Protein AF-A0A2E7TLM4-F1 (afdb_monomer_lite)

Secondary structure (DSSP, 8-state):
---TT---TTS-HHHHHHHHHHHHHHT-BTTTTBPP-HHHHHHHHHHHHHHHHHHHHHHHHHHH-

Sequence (65 aa):
MSDSNKENIFNSPMQLRKWAVELIDNLGSPVTQTGPNTEQVDKLLSTFVNDYNIQFEMQTKREEE

Radius of gyration: 14.89 Å; chains: 1; bounding box: 39×21×43 Å

pLDDT: mean 87.25, std 15.14, range [35.09, 97.12]

Structure (mmCIF, N/CA/C/O backbone):
data_AF-A0A2E7TLM4-F1
#
_entry.id   AF-A0A2E7TLM4-F1
#
loop_
_atom_site.group_PDB
_atom_site.id
_atom_site.type_symbol
_atom_site.label_atom_id
_atom_site.label_alt_id
_atom_site.label_comp_id
_atom_site.label_asym_id
_atom_site.label_entity_id
_atom_site.label_seq_id
_atom_site.pdbx_PDB_ins_code
_atom_site.Cartn_x
_atom_site.Cartn_y
_atom_site.Cartn_z
_atom_site.occupancy
_atom_site.B_iso_or_equiv
_atom_site.auth_seq_id
_atom_site.auth_comp_id
_atom_site.auth_asym_id
_atom_site.auth_atom_id
_atom_site.pdbx_PDB_model_num
ATOM 1 N N . MET A 1 1 ? 20.834 3.974 5.466 1.00 35.09 1 MET A N 1
ATOM 2 C CA . MET A 1 1 ? 20.452 2.565 5.677 1.00 35.09 1 MET A CA 1
ATOM 3 C C . MET A 1 1 ? 19.565 2.199 4.512 1.00 35.09 1 MET A C 1
ATOM 5 O O . MET A 1 1 ? 18.600 2.905 4.274 1.00 35.09 1 MET A O 1
ATOM 9 N N . SER A 1 2 ? 19.980 1.240 3.699 1.00 35.16 2 SER A N 1
ATOM 10 C CA . SER A 1 2 ? 19.229 0.808 2.526 1.00 35.16 2 SER A CA 1
ATOM 11 C C . SER A 1 2 ? 18.017 -0.002 2.988 1.00 35.16 2 SER A C 1
ATOM 13 O O . SER A 1 2 ? 18.189 -1.084 3.547 1.00 35.16 2 SER A O 1
ATOM 15 N N . ASP A 1 3 ? 16.809 0.529 2.777 1.00 42.97 3 ASP A N 1
ATOM 16 C CA . ASP A 1 3 ? 15.510 -0.124 3.022 1.00 42.97 3 ASP A CA 1
ATOM 17 C C . ASP A 1 3 ? 15.262 -1.299 2.049 1.00 42.97 3 ASP A C 1
ATOM 19 O O . ASP A 1 3 ? 14.184 -1.471 1.488 1.00 42.97 3 ASP A O 1
ATOM 23 N N . SER A 1 4 ? 16.273 -2.140 1.822 1.00 42.91 4 SER A N 1
ATOM 24 C CA . SER A 1 4 ? 16.275 -3.241 0.850 1.00 42.91 4 SER A CA 1
ATOM 25 C C . SER A 1 4 ? 15.397 -4.434 1.247 1.00 42.91 4 SER A C 1
ATOM 27 O O . SER A 1 4 ? 15.502 -5.484 0.627 1.00 42.91 4 SER A O 1
ATOM 29 N N . ASN A 1 5 ? 14.552 -4.295 2.272 1.00 50.53 5 ASN A N 1
ATOM 30 C CA . ASN A 1 5 ? 13.696 -5.368 2.783 1.00 50.53 5 ASN A CA 1
ATOM 31 C C . ASN A 1 5 ? 12.211 -4.989 2.886 1.00 50.53 5 ASN A C 1
ATOM 33 O O . ASN A 1 5 ? 11.427 -5.754 3.448 1.00 50.53 5 ASN A O 1
ATOM 37 N N . LYS A 1 6 ? 11.796 -3.827 2.362 1.00 63.38 6 LYS A N 1
ATOM 38 C CA . LYS A 1 6 ? 10.367 -3.535 2.209 1.00 63.38 6 LYS A CA 1
ATOM 39 C C . LYS A 1 6 ? 9.858 -4.259 0.962 1.00 63.38 6 LYS A C 1
ATOM 41 O O . LYS A 1 6 ? 10.156 -3.862 -0.160 1.00 63.38 6 LYS A O 1
ATOM 46 N N . GLU A 1 7 ? 9.143 -5.362 1.166 1.00 82.00 7 GLU A N 1
ATOM 47 C CA . GLU A 1 7 ? 8.455 -6.066 0.083 1.00 82.00 7 GLU A CA 1
ATOM 48 C C . GLU A 1 7 ? 7.401 -5.150 -0.552 1.00 82.00 7 GLU A C 1
ATOM 50 O O . GLU A 1 7 ? 6.503 -4.671 0.139 1.00 82.00 7 GLU A O 1
ATOM 55 N N . ASN A 1 8 ? 7.513 -4.926 -1.864 1.00 91.00 8 ASN A N 1
ATOM 56 C CA . ASN A 1 8 ? 6.562 -4.127 -2.633 1.00 91.00 8 ASN A CA 1
ATOM 57 C C . ASN A 1 8 ? 5.174 -4.790 -2.617 1.00 91.00 8 ASN A C 1
ATOM 59 O O . ASN A 1 8 ? 5.049 -5.983 -2.918 1.00 91.00 8 ASN A O 1
ATOM 63 N N . ILE A 1 9 ? 4.129 -4.024 -2.296 1.00 95.69 9 ILE A N 1
ATOM 64 C CA . ILE A 1 9 ? 2.775 -4.565 -2.092 1.00 95.69 9 ILE A CA 1
ATOM 65 C C . ILE A 1 9 ? 2.152 -5.179 -3.354 1.00 95.69 9 ILE A C 1
ATOM 67 O O . ILE A 1 9 ? 1.225 -5.981 -3.252 1.00 95.69 9 ILE A O 1
ATOM 71 N N . PHE A 1 10 ? 2.659 -4.835 -4.537 1.00 94.00 10 PHE A N 1
ATOM 72 C CA . PHE A 1 10 ? 2.183 -5.337 -5.826 1.00 94.00 10 PHE A CA 1
ATOM 73 C C . PHE A 1 10 ? 2.957 -6.564 -6.325 1.00 94.00 10 PHE A C 1
ATOM 75 O O . PHE A 1 10 ? 2.613 -7.107 -7.374 1.00 94.00 10 PHE A O 1
ATOM 82 N N . ASN A 1 11 ? 3.969 -7.043 -5.592 1.00 90.94 11 ASN A N 1
ATOM 83 C CA . ASN A 1 11 ? 4.714 -8.247 -5.978 1.00 90.94 11 ASN A CA 1
ATOM 84 C C . ASN A 1 11 ? 3.850 -9.522 -5.918 1.00 90.94 11 ASN A C 1
ATOM 86 O O . ASN A 1 11 ? 4.121 -10.482 -6.639 1.00 90.94 11 ASN A O 1
ATOM 90 N N . SER A 1 12 ? 2.812 -9.558 -5.074 1.00 94.31 12 SER A N 1
ATOM 91 C CA . SER A 1 12 ? 1.866 -10.674 -5.005 1.00 94.31 12 SER A CA 1
ATOM 92 C C . SER A 1 12 ? 0.477 -10.240 -4.518 1.00 94.31 12 SER A C 1
ATOM 94 O O . SER A 1 12 ? 0.361 -9.327 -3.696 1.00 94.31 12 SER A O 1
ATOM 96 N N . PRO A 1 13 ? -0.598 -10.955 -4.912 1.00 95.12 13 PRO A N 1
ATOM 97 C CA . PRO A 1 13 ? -1.942 -10.696 -4.390 1.00 95.12 13 PRO A CA 1
ATOM 98 C C . PRO A 1 13 ? -2.037 -10.788 -2.859 1.00 95.12 13 PRO A C 1
ATOM 100 O O . PRO A 1 13 ? -2.850 -10.104 -2.239 1.00 95.12 13 PRO A O 1
ATOM 103 N N . MET A 1 14 ? -1.209 -11.632 -2.234 1.00 95.44 14 MET A N 1
ATOM 104 C CA . MET A 1 14 ? -1.200 -11.812 -0.782 1.00 95.44 14 MET A CA 1
ATOM 105 C C . MET A 1 14 ? -0.666 -10.572 -0.052 1.00 95.44 14 MET A C 1
ATOM 107 O O . MET A 1 14 ? -1.221 -10.197 0.980 1.00 95.44 14 MET A O 1
ATOM 111 N N . GLN A 1 15 ? 0.358 -9.911 -0.597 1.00 94.06 15 GLN A N 1
ATOM 112 C CA . GLN A 1 15 ? 0.908 -8.675 -0.030 1.00 94.06 15 GLN A CA 1
ATOM 113 C C . GLN A 1 15 ? -0.077 -7.513 -0.160 1.00 94.06 15 GLN A C 1
ATOM 115 O O . GLN A 1 15 ? -0.334 -6.829 0.830 1.00 94.06 15 GLN A O 1
ATOM 120 N N . LEU A 1 16 ? -0.715 -7.358 -1.325 1.00 95.31 16 LEU A N 1
ATOM 121 C CA . LEU A 1 16 ? -1.754 -6.344 -1.515 1.00 95.31 16 LEU A CA 1
ATOM 122 C C . LEU A 1 16 ? -2.936 -6.566 -0.564 1.00 95.31 16 LEU A C 1
ATOM 124 O O . LEU A 1 16 ? -3.453 -5.619 0.027 1.00 95.31 16 LEU A O 1
ATOM 128 N N . ARG A 1 17 ? -3.339 -7.828 -0.362 1.00 96.50 17 ARG A N 1
ATOM 129 C CA . ARG A 1 17 ? -4.382 -8.175 0.610 1.00 96.50 17 ARG A CA 1
ATOM 130 C C . ARG A 1 17 ? -3.976 -7.804 2.034 1.00 96.50 17 ARG A C 1
ATOM 132 O O . ARG A 1 17 ? -4.805 -7.263 2.760 1.00 96.50 17 ARG A O 1
ATOM 139 N N . LYS A 1 18 ? -2.737 -8.095 2.441 1.00 95.81 18 LYS A N 1
ATOM 140 C CA . LYS A 1 18 ? -2.231 -7.737 3.772 1.00 95.81 18 LYS A CA 1
ATOM 141 C C . LYS A 1 18 ? -2.267 -6.221 3.982 1.00 95.81 18 LYS A C 1
ATOM 143 O O . LYS A 1 18 ? -2.825 -5.772 4.976 1.00 95.81 18 LYS A O 1
ATOM 148 N N . TRP A 1 19 ? -1.771 -5.454 3.011 1.00 96.31 19 TRP A N 1
ATOM 149 C CA . TRP A 1 19 ? -1.845 -3.991 3.028 1.00 96.31 19 TRP A CA 1
ATOM 150 C C . TRP A 1 19 ? -3.291 -3.485 3.149 1.00 96.31 19 TRP A C 1
ATOM 152 O O . TRP A 1 19 ? -3.572 -2.608 3.961 1.00 96.31 19 TRP A O 1
ATOM 162 N N . ALA A 1 20 ? -4.230 -4.066 2.393 1.00 96.62 20 ALA A N 1
ATOM 163 C CA . ALA A 1 20 ? -5.631 -3.646 2.419 1.00 96.62 20 ALA A CA 1
ATOM 164 C C . ALA A 1 20 ? -6.297 -3.907 3.779 1.00 96.62 20 ALA A C 1
ATOM 166 O O . ALA A 1 20 ? -7.067 -3.074 4.253 1.00 96.62 20 ALA A O 1
ATOM 167 N N . VAL A 1 21 ? -5.990 -5.041 4.417 1.00 95.75 21 VAL A N 1
ATOM 168 C CA . VAL A 1 21 ? -6.470 -5.347 5.774 1.00 95.75 21 VAL A CA 1
ATOM 169 C C . VAL A 1 21 ? -5.908 -4.342 6.778 1.00 95.75 21 VAL A C 1
ATOM 171 O O . VAL A 1 21 ? -6.676 -3.758 7.535 1.00 95.75 21 VAL A O 1
ATOM 174 N N . GLU A 1 22 ? -4.602 -4.065 6.727 1.00 95.38 22 GLU A N 1
ATOM 175 C CA . GLU A 1 22 ? -3.972 -3.070 7.603 1.00 95.38 22 GLU A CA 1
ATOM 176 C C . GLU A 1 22 ? -4.581 -1.672 7.415 1.00 95.38 22 GLU A C 1
ATOM 178 O O . GLU A 1 22 ? -4.793 -0.955 8.393 1.00 95.38 22 GLU A O 1
ATOM 183 N N . LEU A 1 23 ? -4.909 -1.278 6.181 1.00 95.81 23 LEU A N 1
ATOM 184 C CA . LEU A 1 23 ? -5.587 -0.010 5.916 1.00 95.81 23 LEU A CA 1
ATOM 185 C C . LEU A 1 23 ? -6.971 0.035 6.570 1.00 95.81 23 LEU A C 1
ATOM 187 O O . LEU A 1 23 ? -7.285 1.012 7.247 1.00 95.81 23 LEU A O 1
ATOM 191 N N . ILE A 1 24 ? -7.780 -1.012 6.391 1.00 93.50 24 ILE A N 1
ATOM 192 C CA . ILE A 1 24 ? -9.125 -1.098 6.979 1.00 93.50 24 ILE A CA 1
ATOM 193 C C . ILE A 1 24 ? -9.051 -1.014 8.506 1.00 93.50 24 ILE A C 1
ATOM 195 O O . ILE A 1 24 ? -9.804 -0.248 9.104 1.00 93.50 24 ILE A O 1
ATOM 199 N N . ASP A 1 25 ? -8.111 -1.726 9.127 1.00 92.56 25 ASP A N 1
ATOM 200 C CA . ASP A 1 25 ? -7.923 -1.692 10.579 1.00 92.56 25 ASP A CA 1
ATOM 201 C C . ASP A 1 25 ? -7.559 -0.280 11.075 1.00 92.56 25 ASP A C 1
ATOM 203 O O . ASP A 1 25 ? -8.061 0.175 12.106 1.00 92.56 25 ASP A O 1
ATOM 207 N N . ASN A 1 26 ? -6.728 0.451 10.323 1.00 95.00 26 ASN A N 1
ATOM 208 C CA . ASN A 1 26 ? -6.319 1.814 10.675 1.00 95.00 26 ASN A CA 1
ATOM 209 C C . ASN A 1 26 ? -7.384 2.880 10.375 1.00 95.00 26 ASN A C 1
ATOM 211 O O . ASN A 1 26 ? -7.301 3.972 10.935 1.00 95.00 26 ASN A O 1
ATOM 215 N N . LEU A 1 27 ? -8.403 2.596 9.559 1.00 94.25 27 LEU A N 1
ATOM 216 C CA . LEU A 1 27 ? -9.559 3.491 9.391 1.00 94.25 27 LEU A CA 1
ATOM 217 C C . LEU A 1 27 ? -10.478 3.499 10.624 1.00 94.25 27 LEU A C 1
ATOM 219 O O . LEU A 1 27 ? -11.351 4.362 10.739 1.00 94.25 27 LEU A O 1
ATOM 223 N N . GLY A 1 28 ? -10.242 2.585 11.565 1.00 89.06 28 GLY A N 1
ATOM 224 C CA . GLY A 1 28 ? -11.062 2.419 12.751 1.00 89.06 28 GLY A CA 1
ATOM 225 C C . GLY A 1 28 ? -12.358 1.674 12.445 1.00 89.06 28 GLY A C 1
ATOM 226 O O . GLY A 1 28 ? -12.617 1.230 11.326 1.00 89.06 28 GLY A O 1
ATOM 227 N N . SER A 1 29 ? -13.187 1.503 13.470 1.00 85.69 29 SER A N 1
ATOM 228 C CA . SER A 1 29 ? -14.455 0.795 13.334 1.00 85.69 29 SER A CA 1
ATOM 229 C C . SER A 1 29 ? -15.551 1.471 14.151 1.00 85.69 29 SER A C 1
ATOM 231 O O . SER A 1 29 ? -15.377 1.698 15.354 1.00 85.69 29 SER A O 1
ATOM 233 N N . PRO A 1 30 ? -16.728 1.720 13.543 1.00 80.25 30 PRO A N 1
ATOM 234 C CA . PRO A 1 30 ? -17.903 2.182 14.274 1.00 80.25 30 PRO A CA 1
ATOM 235 C C . PRO A 1 30 ? -18.333 1.206 15.376 1.00 80.25 30 PRO A C 1
ATOM 237 O O . PRO A 1 30 ? -18.889 1.629 16.386 1.00 80.25 30 PRO A O 1
ATOM 240 N N . VAL A 1 31 ? -18.061 -0.095 15.200 1.00 85.00 31 VAL A N 1
ATOM 241 C CA . VAL A 1 31 ? -18.452 -1.156 16.143 1.00 85.00 31 VAL A CA 1
ATOM 242 C C . VAL A 1 31 ? -17.643 -1.074 17.436 1.00 85.00 31 VAL A C 1
ATOM 244 O O . VAL A 1 31 ? -18.196 -1.252 18.517 1.00 85.00 31 VAL A O 1
ATOM 247 N N . THR A 1 32 ? -16.347 -0.772 17.342 1.00 82.44 32 THR A N 1
ATOM 248 C CA . THR A 1 32 ? -15.450 -0.630 18.501 1.00 82.44 32 THR A CA 1
ATOM 249 C C . THR A 1 32 ? -15.274 0.820 18.951 1.00 82.44 32 TH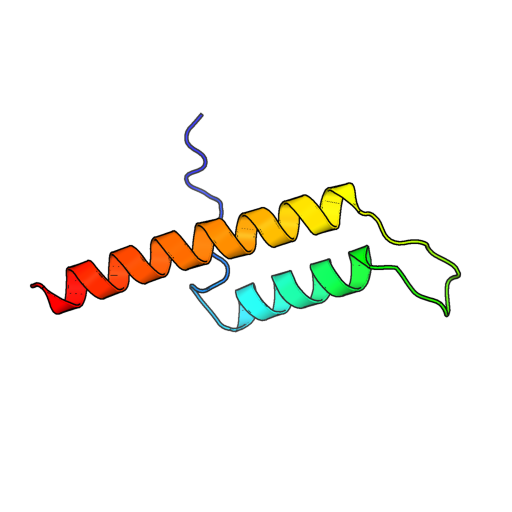R A C 1
ATOM 251 O O . THR A 1 32 ? -14.477 1.074 19.847 1.00 82.44 32 THR A O 1
ATOM 254 N N . GLN A 1 33 ? -15.998 1.768 18.337 1.00 80.56 33 GLN A N 1
ATOM 255 C CA . GLN A 1 33 ? -15.874 3.216 18.567 1.00 80.56 33 GLN A CA 1
ATOM 256 C C . GLN A 1 33 ? -14.427 3.730 18.460 1.00 80.56 33 GLN A C 1
ATOM 258 O O . GLN A 1 33 ? -14.036 4.685 19.130 1.00 80.56 33 GLN A O 1
ATOM 263 N N . THR A 1 34 ? -13.618 3.096 17.611 1.00 86.50 34 THR A N 1
ATOM 264 C CA . THR A 1 34 ? -12.240 3.516 17.358 1.00 86.50 34 THR A CA 1
ATOM 265 C C . THR A 1 34 ? -12.217 4.492 16.191 1.00 86.50 34 THR A C 1
ATOM 267 O O . THR A 1 34 ? -12.733 4.198 15.113 1.00 86.50 34 THR A O 1
ATOM 270 N N . GLY A 1 35 ? -11.635 5.670 16.419 1.00 88.38 35 GLY A N 1
ATOM 271 C CA . GLY A 1 35 ? -11.382 6.645 15.363 1.00 88.38 35 GLY A CA 1
ATOM 272 C C . GLY A 1 35 ? -10.221 6.220 14.454 1.00 88.38 35 GLY A C 1
ATOM 273 O O . GLY A 1 35 ? -9.400 5.394 14.862 1.00 88.38 35 GLY A O 1
ATOM 274 N N . PRO A 1 36 ? -10.135 6.782 13.239 1.00 92.19 36 PRO A N 1
ATOM 275 C CA . PRO A 1 36 ? -9.057 6.484 12.307 1.00 92.19 36 PRO A CA 1
ATOM 276 C C . PRO A 1 36 ? -7.694 6.923 12.853 1.00 92.19 36 PRO A C 1
ATOM 278 O O . PRO A 1 36 ? -7.543 8.022 13.390 1.00 92.19 36 PRO A O 1
ATOM 281 N N . ASN A 1 37 ? -6.680 6.086 12.644 1.00 94.88 37 ASN A N 1
ATOM 282 C CA . ASN A 1 37 ? -5.278 6.430 12.839 1.00 94.88 37 ASN A CA 1
ATOM 283 C C . ASN A 1 37 ? -4.733 7.084 11.561 1.00 94.88 37 ASN A C 1
ATOM 285 O O . ASN A 1 37 ? -4.124 6.428 10.712 1.00 94.88 37 ASN A O 1
ATOM 289 N N . THR A 1 38 ? -4.984 8.385 11.413 1.00 93.88 38 THR A N 1
ATOM 290 C CA . THR A 1 38 ? -4.682 9.138 10.185 1.00 93.88 38 THR A CA 1
ATOM 291 C C . THR A 1 38 ? -3.203 9.103 9.809 1.00 93.88 38 THR A C 1
ATOM 2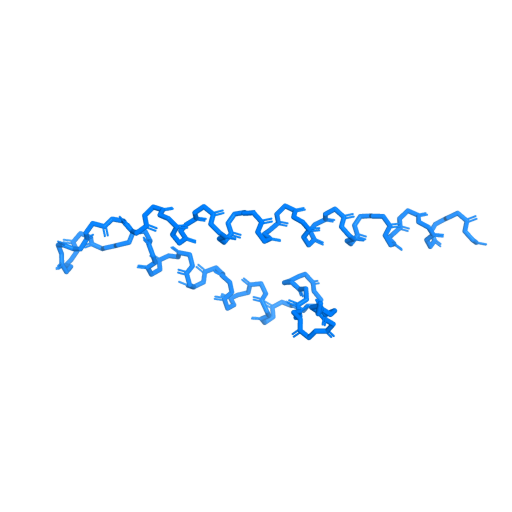93 O O . THR A 1 38 ? -2.885 8.930 8.639 1.00 93.88 38 THR 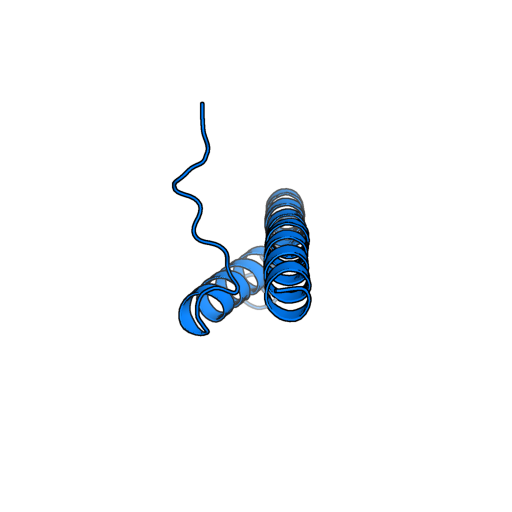A O 1
ATOM 296 N N . GLU A 1 39 ? -2.293 9.166 10.787 1.00 95.94 39 GLU A N 1
ATOM 297 C CA . GLU A 1 39 ? -0.847 9.097 10.531 1.00 95.94 39 GLU A CA 1
ATOM 298 C C . GLU A 1 39 ? -0.458 7.779 9.844 1.00 95.94 39 GLU A C 1
ATOM 300 O O . GLU A 1 39 ? 0.374 7.743 8.935 1.00 95.94 39 GLU A O 1
ATOM 305 N N . GLN A 1 40 ? -1.076 6.678 10.266 1.00 95.81 40 GLN A N 1
ATOM 306 C CA . GLN A 1 40 ? -0.769 5.362 9.728 1.00 95.81 40 GLN A CA 1
ATOM 307 C C . GLN A 1 40 ? -1.446 5.109 8.384 1.00 95.81 40 GLN A C 1
ATOM 309 O O . GLN A 1 40 ? -0.835 4.502 7.503 1.00 95.81 40 GLN A O 1
ATOM 314 N N . VAL A 1 41 ? -2.655 5.642 8.197 1.00 96.12 41 VAL A N 1
ATOM 315 C CA . VAL A 1 41 ? -3.319 5.690 6.889 1.00 96.12 41 VAL A CA 1
ATOM 316 C C . VAL A 1 41 ? -2.438 6.423 5.875 1.00 96.12 41 VAL A C 1
ATOM 318 O O . VAL A 1 41 ? -2.158 5.870 4.812 1.00 96.12 41 VAL A O 1
ATOM 321 N N . ASP A 1 42 ? -1.910 7.598 6.220 1.00 96.94 42 ASP A N 1
ATOM 322 C CA . ASP A 1 42 ? -1.044 8.376 5.326 1.00 96.94 42 ASP A CA 1
ATOM 323 C C . ASP A 1 42 ? 0.237 7.609 4.955 1.00 96.94 42 ASP A C 1
ATOM 325 O O . ASP A 1 42 ? 0.653 7.596 3.792 1.00 96.94 42 ASP A O 1
ATOM 329 N N . LYS A 1 43 ? 0.844 6.887 5.908 1.00 96.38 43 LYS A N 1
ATOM 330 C CA . LYS A 1 43 ? 2.009 6.021 5.633 1.00 96.38 43 LYS A CA 1
ATOM 331 C C . LYS A 1 43 ? 1.676 4.854 4.700 1.00 96.38 43 LYS A C 1
ATOM 333 O O . LYS A 1 43 ? 2.491 4.513 3.834 1.00 96.38 43 LYS A O 1
ATOM 338 N N . LEU A 1 44 ? 0.511 4.230 4.870 1.00 96.31 44 LEU A N 1
ATOM 339 C CA . LEU A 1 44 ? 0.054 3.133 4.012 1.00 96.31 44 LEU A CA 1
ATOM 340 C C . LEU A 1 44 ? -0.237 3.627 2.592 1.00 96.31 44 LEU A C 1
ATOM 342 O O . LEU A 1 44 ? 0.173 2.969 1.634 1.00 96.31 44 LEU A O 1
ATOM 346 N N . LEU A 1 45 ? -0.861 4.799 2.451 1.00 97.12 45 LEU A N 1
ATOM 347 C CA . LEU A 1 45 ? -1.102 5.442 1.156 1.00 97.12 45 LEU A CA 1
ATOM 348 C C . LEU A 1 45 ? 0.206 5.843 0.465 1.00 97.12 45 LEU A C 1
ATOM 350 O O . LEU A 1 45 ? 0.381 5.580 -0.723 1.00 97.12 45 LEU A O 1
ATOM 354 N N . SER A 1 46 ? 1.160 6.409 1.205 1.00 96.81 46 SER A N 1
ATOM 355 C CA . SER A 1 46 ? 2.490 6.732 0.676 1.00 96.81 46 SER A CA 1
ATOM 356 C C . SER A 1 46 ? 3.226 5.482 0.175 1.00 96.81 46 SER A C 1
ATOM 358 O O . SER A 1 46 ? 3.807 5.491 -0.911 1.00 96.81 46 SER A O 1
ATOM 360 N N . THR A 1 47 ? 3.122 4.368 0.912 1.00 95.38 47 THR A N 1
ATOM 361 C CA . THR A 1 47 ? 3.675 3.071 0.485 1.00 95.38 47 THR A CA 1
ATOM 362 C C . THR A 1 47 ? 3.020 2.588 -0.811 1.00 95.38 47 THR A C 1
ATOM 364 O O . THR A 1 47 ? 3.734 2.199 -1.729 1.00 95.38 47 THR A O 1
ATOM 367 N N . PHE A 1 48 ? 1.691 2.689 -0.931 1.00 96.38 48 PHE A N 1
ATOM 368 C CA . PHE A 1 48 ? 0.976 2.327 -2.157 1.00 96.38 48 PHE A CA 1
ATOM 369 C C . PHE A 1 48 ? 1.480 3.114 -3.371 1.00 96.38 48 PHE A C 1
ATOM 371 O O . PHE A 1 48 ? 1.795 2.523 -4.401 1.00 96.38 48 PHE A O 1
ATOM 378 N N . VAL A 1 49 ? 1.584 4.440 -3.249 1.00 96.88 49 VAL A N 1
ATOM 379 C CA . VAL A 1 49 ? 2.030 5.303 -4.354 1.00 96.88 49 VAL A CA 1
ATOM 380 C C . VAL A 1 49 ? 3.461 4.964 -4.767 1.00 96.88 49 VAL A C 1
ATOM 382 O O . VAL A 1 49 ? 3.737 4.807 -5.956 1.00 96.88 49 VAL A O 1
ATOM 385 N N . ASN A 1 50 ? 4.365 4.819 -3.798 1.00 96.31 50 ASN A N 1
ATOM 386 C CA . ASN A 1 50 ? 5.761 4.499 -4.074 1.00 96.31 50 ASN A CA 1
ATOM 387 C C . ASN A 1 50 ? 5.910 3.139 -4.773 1.00 96.31 50 ASN A C 1
ATOM 389 O O . ASN A 1 50 ? 6.572 3.033 -5.804 1.00 96.31 50 ASN A O 1
ATOM 393 N N . ASP A 1 51 ? 5.249 2.112 -4.245 1.00 95.50 51 ASP A N 1
ATOM 394 C CA . ASP A 1 51 ? 5.335 0.756 -4.775 1.00 95.50 51 ASP A CA 1
ATOM 395 C C . ASP A 1 51 ? 4.717 0.639 -6.174 1.00 95.50 51 ASP A C 1
ATOM 397 O O . ASP A 1 51 ? 5.237 -0.103 -7.015 1.00 95.50 51 ASP A O 1
ATOM 401 N N . TYR A 1 52 ? 3.647 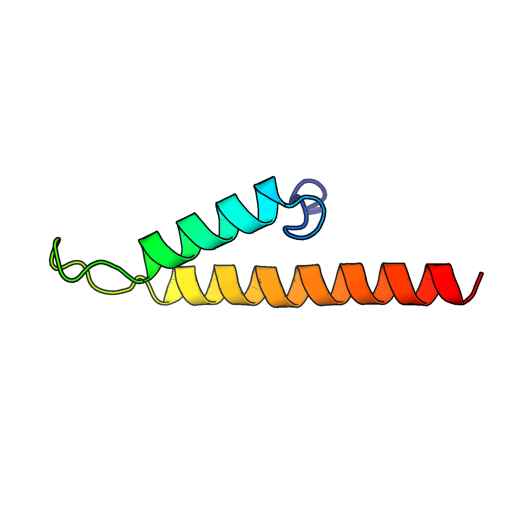1.395 -6.441 1.00 95.00 52 TYR A N 1
ATOM 402 C CA . TYR A 1 52 ? 3.014 1.460 -7.756 1.00 95.00 52 TYR A CA 1
ATOM 403 C C . TYR A 1 52 ? 3.957 2.088 -8.779 1.00 95.00 52 TYR A C 1
ATOM 405 O O . TYR A 1 52 ? 4.176 1.510 -9.841 1.00 95.00 52 TYR A O 1
ATOM 413 N N . ASN A 1 53 ? 4.558 3.234 -8.446 1.00 95.12 53 ASN A N 1
ATOM 414 C CA . ASN A 1 53 ? 5.487 3.925 -9.339 1.00 95.12 53 ASN A CA 1
ATOM 415 C C . ASN A 1 53 ? 6.698 3.043 -9.675 1.00 95.12 53 ASN A C 1
ATOM 417 O O . ASN A 1 53 ? 7.066 2.935 -10.842 1.00 95.12 53 ASN A O 1
ATOM 421 N N . ILE A 1 54 ? 7.258 2.342 -8.681 1.00 93.19 54 ILE A N 1
ATOM 422 C CA . ILE A 1 54 ? 8.355 1.386 -8.896 1.00 93.19 54 ILE A CA 1
ATOM 423 C C . ILE A 1 54 ? 7.931 0.272 -9.863 1.00 93.19 54 ILE A C 1
ATOM 425 O O . ILE A 1 54 ? 8.659 -0.033 -10.807 1.00 93.19 54 IL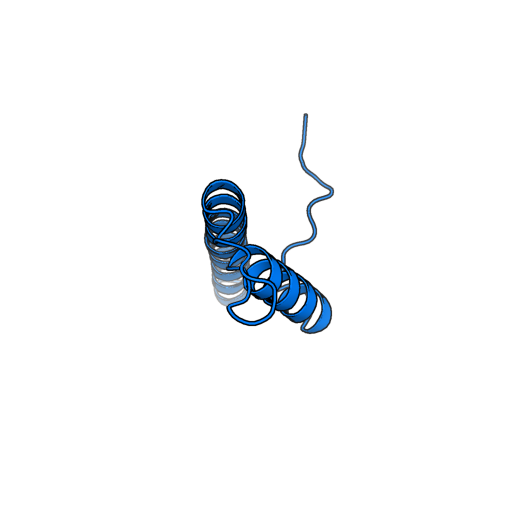E A O 1
ATOM 429 N N . GLN A 1 55 ? 6.758 -0.339 -9.656 1.00 90.69 55 GLN A N 1
ATOM 430 C CA . GLN A 1 55 ? 6.274 -1.394 -10.552 1.00 90.69 55 GLN A CA 1
ATOM 431 C C . GLN A 1 55 ? 6.004 -0.887 -11.964 1.00 90.69 55 GLN A C 1
ATOM 433 O O . GLN A 1 55 ? 6.348 -1.572 -12.925 1.00 90.69 55 GLN A O 1
ATOM 438 N N . PHE A 1 56 ? 5.420 0.303 -12.090 1.00 92.19 56 PHE A N 1
ATOM 439 C CA . PHE A 1 56 ? 5.160 0.930 -13.378 1.00 92.19 56 PHE A CA 1
ATOM 440 C C . PHE A 1 56 ? 6.467 1.154 -14.146 1.00 92.19 56 PHE A C 1
ATOM 442 O O . PHE A 1 56 ? 6.601 0.667 -15.265 1.00 92.19 56 PHE A O 1
ATOM 449 N N . GLU A 1 57 ? 7.480 1.760 -13.519 1.00 92.94 57 GLU A N 1
ATOM 450 C CA . GLU A 1 57 ? 8.801 1.946 -14.137 1.00 92.94 57 GLU A CA 1
ATOM 451 C C . GLU A 1 57 ? 9.459 0.619 -14.545 1.00 92.94 57 GLU A C 1
ATOM 453 O O . GLU A 1 57 ? 10.086 0.528 -15.602 1.00 92.94 57 GLU A O 1
ATOM 458 N N . MET A 1 58 ? 9.326 -0.428 -13.723 1.00 88.69 58 MET A N 1
ATOM 459 C CA . MET A 1 58 ? 9.839 -1.764 -14.046 1.00 88.69 58 MET A CA 1
ATOM 460 C C . MET A 1 58 ? 9.089 -2.441 -15.198 1.00 88.69 58 MET A C 1
ATOM 462 O O . MET A 1 58 ? 9.655 -3.322 -15.848 1.00 88.69 58 MET A O 1
ATOM 466 N N . GLN A 1 59 ? 7.812 -2.123 -15.408 1.00 88.88 59 GLN A N 1
ATOM 467 C CA . GLN A 1 59 ? 7.043 -2.618 -16.551 1.00 88.88 59 GLN A CA 1
ATOM 468 C C . GLN A 1 59 ? 7.421 -1.856 -17.818 1.00 88.88 59 GLN A C 1
ATOM 470 O O . GLN A 1 59 ? 7.787 -2.500 -18.794 1.00 88.88 59 GLN A O 1
ATOM 475 N N . THR A 1 60 ? 7.470 -0.521 -17.769 1.00 89.94 60 THR A N 1
ATOM 476 C CA . THR A 1 60 ? 7.895 0.310 -18.907 1.00 89.94 60 THR A CA 1
ATOM 477 C C . THR A 1 60 ? 9.274 -0.105 -19.424 1.00 89.94 60 THR A C 1
ATOM 479 O O . THR A 1 60 ? 9.427 -0.361 -20.611 1.00 89.94 60 THR A O 1
ATOM 482 N N . LYS A 1 61 ? 10.260 -0.295 -18.536 1.00 87.88 61 LYS A N 1
ATOM 483 C CA . LYS A 1 61 ? 11.606 -0.751 -18.937 1.00 87.88 61 LYS A CA 1
ATOM 484 C C . LYS A 1 61 ? 11.617 -2.132 -19.600 1.00 87.88 61 LYS A C 1
ATOM 486 O O . LYS A 1 61 ? 12.432 -2.362 -20.476 1.00 87.88 61 LYS A O 1
ATOM 491 N N . ARG A 1 62 ? 10.728 -3.046 -19.191 1.00 83.50 62 ARG A N 1
ATOM 492 C CA . ARG A 1 62 ? 10.616 -4.388 -19.793 1.00 83.50 62 ARG A CA 1
ATOM 493 C C . ARG A 1 62 ? 9.954 -4.377 -21.167 1.00 83.50 62 ARG A C 1
ATOM 495 O O . ARG A 1 62 ? 10.155 -5.316 -21.921 1.00 83.50 62 ARG A O 1
ATOM 502 N N . GLU A 1 63 ? 9.128 -3.378 -21.456 1.00 80.81 63 GLU A N 1
ATOM 503 C CA . GLU A 1 63 ? 8.480 -3.212 -22.762 1.00 80.81 63 GLU A CA 1
ATOM 504 C C . GLU A 1 63 ? 9.394 -2.507 -23.780 1.00 80.81 63 GLU A C 1
ATOM 506 O O . GLU A 1 63 ? 9.176 -2.631 -24.984 1.00 80.81 63 GLU A O 1
ATOM 511 N N . GLU A 1 64 ? 10.402 -1.770 -23.303 1.00 75.19 64 GLU A N 1
ATOM 512 C CA . GLU A 1 64 ? 11.402 -1.071 -24.123 1.00 75.19 64 GLU A CA 1
ATOM 513 C C . GLU A 1 64 ? 12.617 -1.947 -24.512 1.00 75.19 6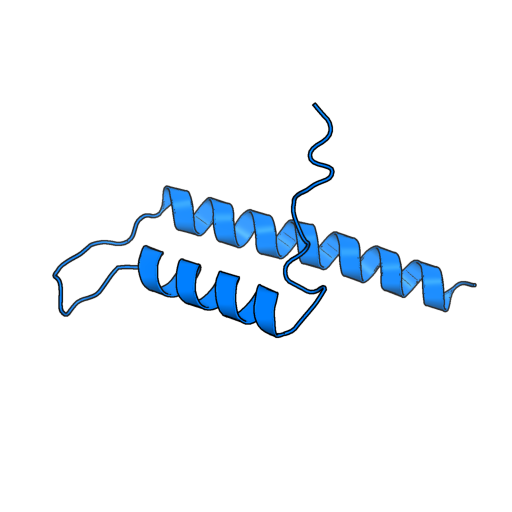4 GLU A C 1
ATOM 515 O O . GLU A 1 64 ? 13.377 -1.555 -25.401 1.00 75.19 64 GLU A O 1
ATOM 520 N N . GLU A 1 65 ? 12.796 -3.112 -23.871 1.00 61.34 65 GLU A N 1
ATOM 521 C CA . GLU A 1 65 ? 13.828 -4.135 -24.159 1.00 61.34 65 GLU A CA 1
ATOM 522 C C . GLU A 1 65 ? 13.359 -5.189 -25.177 1.00 61.34 65 GLU A C 1
ATOM 524 O O . GLU A 1 65 ? 14.178 -5.553 -26.057 1.00 61.34 65 GLU A O 1
#

Foldseek 3Di:
DPPPPPDQQPPDPVSVVVLVVQLVVQCPDPVVPDHHPVVVNVVSVVSNVVSVVVVVVVVVVVVVD